Protein AF-A0A497Q2B0-F1 (afdb_monomer)

Nearest PDB structures (foldseek):
  3bw6-assembly1_A  TM=4.667E-01  e=1.983E-01  Saccharomyces cerevisiae
  3fa8-assembly2_B  TM=4.215E-01  e=1.458E+00  Homo sapiens
  2lfo-assembly1_A  TM=4.568E-01  e=4.355E+00  Gallus gallus
  5e0u-assembly3_C  TM=4.643E-01  e=4.645E+00  Homo sapiens
  3fa9-assembly2_B  TM=3.276E-01  e=2.012E+00  Homo sapiens

Foldseek 3Di:
DDPVVVVQVVVQVVVQVCLQDPNNLVVLVPADAQGWDWDDDQQWIWIWHHHPSGTHIDIDTGDPPD

Mean predicted aligned error: 5.19 Å

Sequence (66 aa):
MSLREQNLQKIAENYSKYLNGPLGRAVIDDLDEGETCMIRSEGKTFKITKTGGVAKVRILRYETEK

Structure (mmCIF, N/CA/C/O backbone):
data_AF-A0A497Q2B0-F1
#
_entry.id   AF-A0A497Q2B0-F1
#
loop_
_atom_site.group_PDB
_atom_site.id
_atom_site.type_symbol
_atom_site.label_atom_id
_atom_site.label_alt_id
_atom_site.label_comp_id
_atom_site.label_asym_id
_atom_site.label_entity_id
_atom_site.label_seq_id
_atom_site.pdbx_PDB_ins_code
_atom_site.Cartn_x
_atom_site.Cartn_y
_atom_site.Cartn_z
_atom_site.occupancy
_atom_site.B_iso_or_equiv
_atom_site.auth_seq_id
_atom_site.auth_comp_id
_atom_site.auth_asym_id
_atom_site.auth_atom_id
_atom_site.pdbx_PDB_model_num
ATOM 1 N N . MET A 1 1 ? -1.985 17.280 16.400 1.00 60.69 1 MET A N 1
ATOM 2 C CA . MET A 1 1 ? -2.682 16.148 15.757 1.00 60.69 1 MET A CA 1
ATOM 3 C C . MET A 1 1 ? -3.615 15.504 16.764 1.00 60.69 1 MET A C 1
ATOM 5 O O . MET A 1 1 ? -3.178 15.206 17.871 1.00 60.69 1 MET A O 1
ATOM 9 N N . SER A 1 2 ? -4.874 15.307 16.395 1.00 84.44 2 SER A N 1
ATOM 10 C CA . SER A 1 2 ? -5.868 14.576 17.181 1.00 84.44 2 SER A CA 1
ATOM 11 C C . SER A 1 2 ? -5.542 13.077 17.259 1.00 84.44 2 SER A C 1
ATOM 13 O O . SER A 1 2 ? -4.876 12.527 16.381 1.00 84.44 2 SER A O 1
ATOM 15 N N . LEU A 1 3 ? -6.067 12.388 18.280 1.00 82.06 3 LEU A N 1
ATOM 16 C CA . LEU A 1 3 ? -5.970 10.925 18.422 1.00 82.06 3 LEU A CA 1
ATOM 17 C C . LEU A 1 3 ? -6.470 10.187 17.164 1.00 82.06 3 LEU A C 1
ATOM 19 O O . LEU A 1 3 ? -5.951 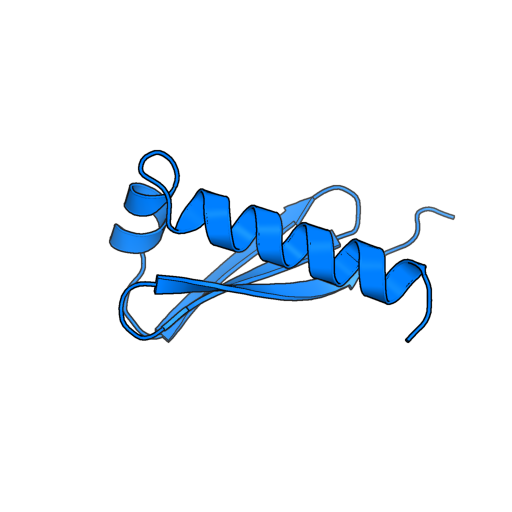9.143 16.774 1.00 82.06 3 LEU A O 1
ATOM 23 N N . ARG A 1 4 ? -7.468 10.767 16.493 1.00 76.88 4 ARG A N 1
ATOM 24 C CA . ARG A 1 4 ? -8.052 10.230 15.266 1.00 76.88 4 ARG A CA 1
ATOM 25 C C . ARG A 1 4 ? -7.088 10.310 14.084 1.00 76.88 4 ARG A C 1
ATOM 27 O O . ARG A 1 4 ? -6.946 9.331 13.359 1.00 76.88 4 ARG A O 1
ATOM 34 N N . GLU A 1 5 ? -6.401 11.437 13.914 1.00 81.06 5 GLU A N 1
ATOM 35 C CA . GLU A 1 5 ? -5.370 11.600 12.879 1.00 81.06 5 GLU A CA 1
ATOM 36 C C . GLU A 1 5 ? -4.205 10.631 13.099 1.00 81.06 5 GLU A C 1
ATOM 38 O O . GLU A 1 5 ? -3.739 10.010 12.148 1.00 81.06 5 GLU A O 1
ATOM 43 N N . GLN A 1 6 ? -3.795 10.425 14.354 1.00 85.81 6 GLN A N 1
ATOM 44 C CA . GLN A 1 6 ? -2.742 9.464 14.699 1.00 85.81 6 GLN A CA 1
ATOM 45 C C . GLN A 1 6 ? -3.143 8.022 14.356 1.00 85.81 6 GLN A C 1
ATOM 47 O O . GLN A 1 6 ? -2.345 7.271 13.795 1.00 85.81 6 GLN A O 1
ATOM 52 N N . ASN A 1 7 ? -4.393 7.637 14.629 1.00 86.69 7 ASN A N 1
ATOM 53 C CA . ASN A 1 7 ? -4.902 6.317 14.254 1.00 86.69 7 ASN A CA 1
ATOM 54 C C . ASN A 1 7 ? -4.947 6.125 12.732 1.00 86.69 7 ASN A C 1
ATOM 56 O O . ASN A 1 7 ? -4.544 5.076 12.235 1.00 86.69 7 ASN A O 1
ATOM 60 N N . LEU A 1 8 ? -5.390 7.135 11.980 1.00 84.00 8 LEU A N 1
ATOM 61 C CA . LEU A 1 8 ? -5.416 7.085 10.515 1.00 84.00 8 LEU A CA 1
ATOM 62 C C . LEU A 1 8 ? -4.008 6.984 9.920 1.00 84.00 8 LEU A C 1
ATOM 64 O O . LEU A 1 8 ? -3.777 6.169 9.027 1.00 84.00 8 LEU A O 1
ATOM 68 N N . GLN A 1 9 ? -3.062 7.752 10.457 1.00 88.00 9 GLN A N 1
ATOM 69 C CA . GLN A 1 9 ? -1.652 7.683 10.086 1.00 88.00 9 GLN A CA 1
ATOM 70 C C . GLN A 1 9 ? -1.096 6.268 10.310 1.00 88.00 9 GLN A C 1
ATOM 72 O O . GLN A 1 9 ? -0.523 5.674 9.398 1.00 88.00 9 GLN A O 1
ATOM 77 N N . LYS A 1 10 ? -1.359 5.679 11.483 1.00 91.19 10 LYS A N 1
ATOM 78 C CA . LYS A 1 10 ? -0.933 4.313 11.816 1.00 91.19 10 LYS A CA 1
ATOM 79 C C . LYS A 1 10 ? -1.529 3.266 10.871 1.00 91.19 10 LYS A C 1
ATOM 81 O O . LYS A 1 10 ? -0.838 2.333 10.466 1.00 91.19 10 LYS A O 1
ATOM 86 N N . ILE A 1 11 ? -2.798 3.416 10.487 1.00 88.69 11 ILE A N 1
ATOM 87 C CA . ILE A 1 11 ? -3.440 2.526 9.510 1.00 88.69 11 ILE A CA 1
ATOM 88 C C . ILE A 1 11 ? -2.758 2.660 8.143 1.00 88.69 11 ILE A C 1
ATOM 90 O O . ILE A 1 11 ? -2.395 1.646 7.551 1.00 88.69 11 ILE A O 1
ATOM 94 N N . ALA A 1 12 ? -2.536 3.882 7.653 1.00 89.44 12 ALA A N 1
ATOM 95 C CA . ALA A 1 12 ? -1.863 4.108 6.373 1.00 89.44 12 ALA A CA 1
ATOM 96 C C . ALA A 1 12 ? -0.447 3.505 6.349 1.00 89.44 12 ALA A C 1
ATOM 98 O O . ALA A 1 12 ? -0.054 2.879 5.365 1.00 89.44 12 ALA A O 1
ATOM 99 N N . GLU A 1 13 ? 0.297 3.628 7.449 1.00 92.12 13 GLU A N 1
ATOM 100 C CA . GLU A 1 13 ? 1.620 3.019 7.608 1.00 92.12 13 GLU A CA 1
ATOM 101 C C . GLU A 1 13 ? 1.569 1.492 7.579 1.00 92.12 13 GLU A C 1
ATOM 103 O O . GLU A 1 13 ? 2.404 0.865 6.928 1.00 92.12 13 GLU A O 1
ATOM 108 N N . ASN A 1 14 ? 0.577 0.881 8.229 1.00 91.81 14 ASN A N 1
ATOM 109 C CA . ASN A 1 14 ? 0.398 -0.570 8.200 1.00 91.81 14 ASN A CA 1
ATOM 110 C C . ASN A 1 14 ? 0.088 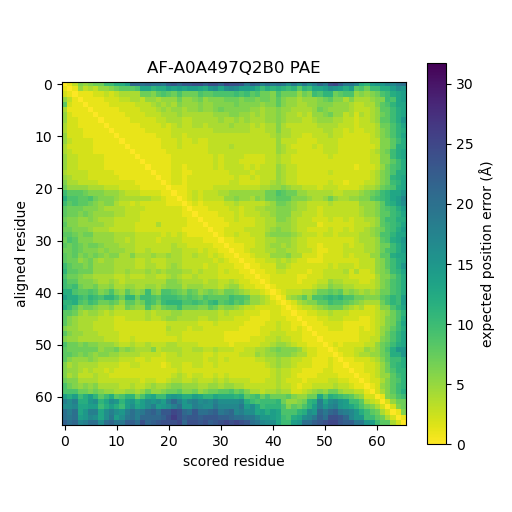-1.075 6.785 1.00 91.81 14 ASN A C 1
ATOM 112 O O . ASN A 1 14 ? 0.702 -2.041 6.337 1.00 91.81 14 ASN A O 1
ATOM 116 N N . TYR A 1 15 ? -0.803 -0.393 6.060 1.00 90.31 15 TYR A N 1
ATOM 117 C CA . TYR A 1 15 ? -1.093 -0.718 4.660 1.00 90.31 15 TYR A CA 1
ATOM 118 C C . TYR A 1 15 ? 0.143 -0.551 3.775 1.00 90.31 15 TYR A C 1
ATOM 120 O O . TYR A 1 15 ? 0.427 -1.413 2.948 1.00 90.31 15 TYR A O 1
ATOM 128 N N . SER A 1 16 ? 0.914 0.517 3.984 1.00 92.38 16 SER A N 1
ATOM 129 C CA . SER A 1 16 ? 2.173 0.732 3.271 1.00 92.38 16 SER A CA 1
ATOM 130 C C . SER A 1 16 ? 3.166 -0.406 3.519 1.00 92.38 16 SER A C 1
ATOM 132 O O . SER A 1 16 ? 3.730 -0.952 2.573 1.00 92.38 16 SER A O 1
ATOM 134 N N . LYS A 1 17 ? 3.343 -0.830 4.776 1.00 93.94 17 LYS A N 1
ATOM 135 C CA . LYS A 1 17 ? 4.215 -1.965 5.118 1.00 93.94 17 LYS A CA 1
ATOM 136 C C . LYS A 1 17 ? 3.743 -3.267 4.477 1.00 93.94 17 LYS A C 1
ATOM 138 O O . LYS A 1 17 ? 4.570 -4.012 3.966 1.00 93.94 17 LYS A O 1
ATOM 143 N N . TYR A 1 18 ? 2.438 -3.527 4.482 1.00 93.06 18 TYR A N 1
ATOM 144 C CA . TYR A 1 18 ? 1.868 -4.730 3.880 1.00 93.06 18 TYR A CA 1
ATOM 145 C C . TYR A 1 18 ? 2.086 -4.773 2.362 1.00 93.06 18 TYR A C 1
ATOM 147 O O . TYR A 1 18 ? 2.574 -5.772 1.838 1.00 93.06 18 TYR A O 1
ATOM 155 N N . LEU A 1 19 ? 1.793 -3.667 1.669 1.00 92.44 19 LEU A N 1
ATOM 156 C CA . LEU A 1 19 ? 1.944 -3.543 0.216 1.00 92.44 19 LEU A CA 1
ATOM 157 C C . LEU A 1 19 ? 3.401 -3.627 -0.245 1.00 92.44 19 LEU A C 1
ATOM 159 O O . LEU A 1 19 ? 3.684 -4.135 -1.322 1.00 92.44 19 LEU A O 1
ATOM 163 N N . ASN A 1 20 ? 4.334 -3.162 0.581 1.00 93.94 20 ASN A N 1
ATOM 164 C CA . ASN A 1 20 ? 5.764 -3.302 0.314 1.00 93.94 20 ASN A CA 1
ATOM 165 C C . ASN A 1 20 ? 6.345 -4.644 0.801 1.00 93.94 20 ASN A C 1
ATOM 167 O O . ASN A 1 20 ? 7.526 -4.908 0.583 1.00 93.94 20 ASN A O 1
ATOM 171 N N . GLY A 1 21 ? 5.544 -5.476 1.470 1.00 94.00 21 GLY A N 1
ATOM 172 C CA . GLY A 1 21 ? 5.923 -6.808 1.931 1.00 94.00 21 GLY A CA 1
ATOM 173 C C . GLY A 1 21 ? 5.683 -7.894 0.874 1.00 94.00 21 GLY A C 1
ATOM 174 O O . GLY A 1 21 ? 5.038 -7.644 -0.142 1.00 94.00 21 GLY A O 1
ATOM 175 N N . PRO A 1 22 ? 6.139 -9.134 1.121 1.00 91.44 22 PRO A N 1
ATOM 176 C CA . PRO A 1 22 ? 6.124 -10.218 0.132 1.00 91.44 22 PRO A CA 1
ATOM 177 C C . PRO A 1 22 ? 4.725 -10.568 -0.397 1.00 91.44 22 PRO A C 1
ATOM 179 O O . PRO A 1 22 ? 4.598 -10.993 -1.538 1.00 91.44 22 PRO A O 1
ATOM 182 N N . LEU A 1 23 ? 3.677 -10.367 0.409 1.00 86.62 23 LEU A N 1
ATOM 183 C CA . LEU A 1 23 ? 2.293 -10.652 0.016 1.00 86.62 23 LEU A CA 1
ATOM 184 C C . LEU A 1 23 ? 1.657 -9.531 -0.815 1.00 86.62 23 LEU A C 1
ATOM 186 O O . LEU A 1 23 ? 0.821 -9.801 -1.668 1.00 86.62 23 LEU A O 1
ATOM 190 N N . GLY A 1 24 ? 2.029 -8.277 -0.555 1.00 88.88 24 GLY A N 1
ATOM 191 C CA . GLY A 1 24 ? 1.464 -7.118 -1.242 1.00 88.88 24 GLY A CA 1
ATOM 192 C C . GLY A 1 24 ? 2.290 -6.648 -2.437 1.00 88.88 24 GLY A C 1
ATOM 193 O O . GLY A 1 24 ? 1.787 -5.882 -3.255 1.00 88.88 24 GLY A O 1
ATOM 194 N N . ARG A 1 25 ? 3.534 -7.128 -2.563 1.0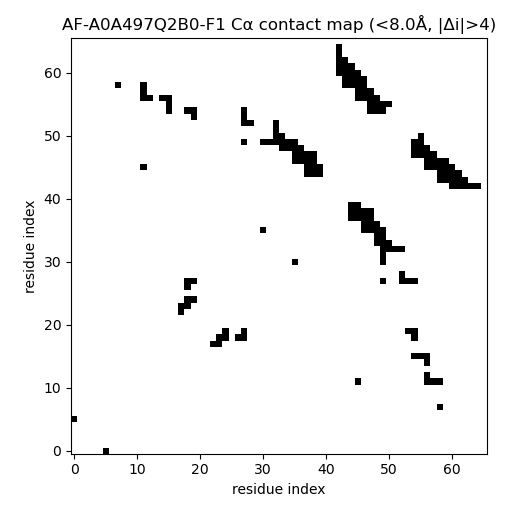0 89.69 25 ARG A N 1
ATOM 195 C CA . ARG A 1 25 ? 4.481 -6.684 -3.585 1.00 89.69 25 ARG A CA 1
ATOM 196 C C . ARG A 1 25 ? 3.961 -6.894 -5.004 1.00 89.69 25 ARG A C 1
ATOM 198 O O . ARG A 1 25 ? 4.108 -5.987 -5.810 1.00 89.69 25 ARG A O 1
ATOM 205 N N . ALA A 1 26 ? 3.285 -8.012 -5.269 1.00 91.19 2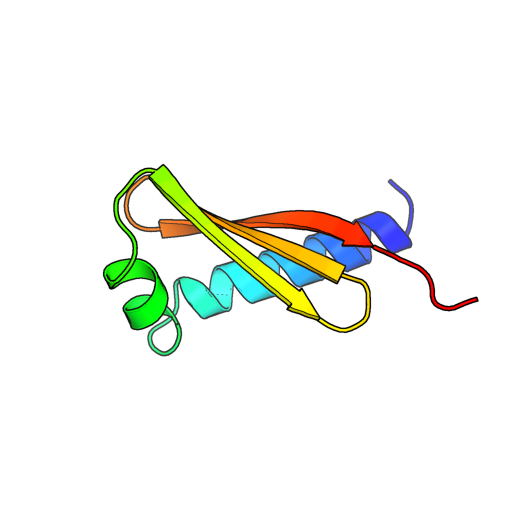6 ALA A N 1
ATOM 206 C CA . ALA A 1 26 ? 2.682 -8.293 -6.574 1.00 91.19 26 ALA A CA 1
ATOM 207 C C . ALA A 1 26 ? 1.711 -7.185 -7.019 1.00 91.19 26 ALA A C 1
ATOM 209 O O . ALA A 1 26 ? 1.786 -6.716 -8.145 1.00 91.19 26 ALA A O 1
ATOM 210 N N . VAL A 1 27 ? 0.890 -6.668 -6.096 1.00 88.25 27 VAL A N 1
ATOM 211 C CA . VAL A 1 27 ? -0.049 -5.563 -6.374 1.00 88.25 27 VAL A CA 1
ATOM 212 C C . VAL A 1 27 ? 0.687 -4.286 -6.787 1.00 88.25 27 VAL A C 1
ATOM 214 O O . VAL A 1 27 ? 0.166 -3.477 -7.546 1.00 88.25 27 VAL A O 1
ATOM 217 N N . ILE A 1 28 ? 1.892 -4.071 -6.260 1.00 92.88 28 ILE A N 1
ATOM 218 C CA . ILE A 1 28 ? 2.717 -2.903 -6.581 1.00 92.88 28 ILE A CA 1
ATOM 219 C C . ILE A 1 28 ? 3.517 -3.123 -7.855 1.00 92.88 28 ILE A C 1
ATOM 221 O O . ILE A 1 28 ? 3.758 -2.172 -8.593 1.00 92.88 28 ILE A O 1
ATOM 225 N N . ASP A 1 29 ? 3.945 -4.349 -8.120 1.00 91.56 29 ASP A N 1
ATOM 226 C CA . ASP A 1 29 ? 4.645 -4.688 -9.350 1.00 91.56 29 ASP A CA 1
ATOM 227 C C . ASP A 1 29 ? 3.707 -4.588 -10.566 1.00 91.56 29 ASP A C 1
ATOM 229 O O . ASP A 1 29 ? 4.168 -4.129 -11.607 1.00 91.56 29 ASP A O 1
ATOM 233 N N . ASP A 1 30 ? 2.408 -4.857 -10.389 1.00 91.44 30 ASP A N 1
ATOM 234 C CA . ASP A 1 30 ? 1.357 -4.668 -11.405 1.00 91.44 30 ASP A CA 1
ATOM 235 C C . ASP A 1 30 ? 1.024 -3.195 -11.706 1.00 91.44 30 ASP A C 1
ATOM 237 O O . ASP A 1 30 ? 0.400 -2.907 -12.724 1.00 91.44 30 ASP A O 1
ATOM 241 N N . LEU A 1 31 ? 1.412 -2.258 -10.833 1.00 91.06 31 LEU A N 1
ATOM 242 C CA . LEU A 1 31 ? 1.225 -0.824 -11.065 1.00 91.06 31 LEU A CA 1
ATOM 243 C C . LEU A 1 31 ? 2.406 -0.246 -11.844 1.00 91.06 31 LEU A C 1
ATOM 245 O O . LEU A 1 31 ? 3.571 -0.489 -11.506 1.00 91.06 31 LEU A O 1
ATOM 249 N N . ASP A 1 32 ? 2.123 0.628 -12.800 1.00 94.00 32 ASP A N 1
ATOM 250 C CA . ASP A 1 32 ? 3.151 1.457 -13.413 1.00 94.00 32 ASP A CA 1
ATOM 251 C C . 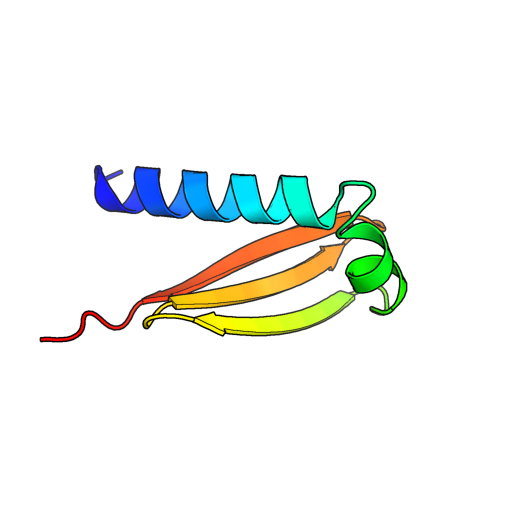ASP A 1 32 ? 3.672 2.514 -12.425 1.00 94.00 32 ASP A C 1
ATOM 253 O O . ASP A 1 32 ? 3.030 2.912 -11.446 1.00 94.00 32 ASP A O 1
ATOM 257 N N . GLU A 1 33 ? 4.9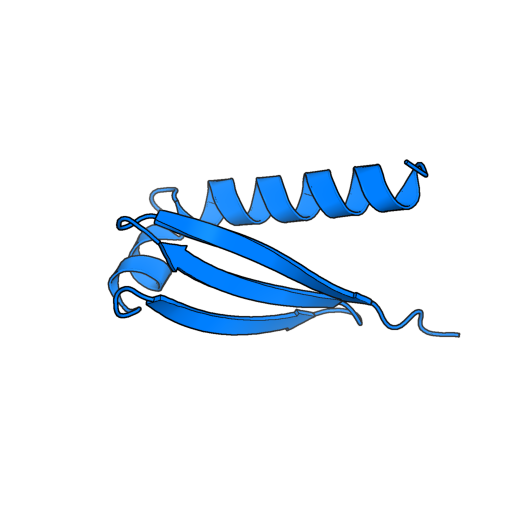00 2.976 -12.646 1.00 94.19 33 GLU A N 1
ATOM 258 C CA . GLU A 1 33 ? 5.496 4.024 -11.820 1.00 94.19 33 GLU A CA 1
ATOM 259 C C . GLU A 1 33 ? 4.687 5.331 -11.942 1.00 94.19 33 GLU A C 1
ATOM 261 O O . GLU A 1 33 ? 4.417 5.817 -13.038 1.00 94.19 33 GLU A O 1
ATOM 266 N N . GLY A 1 34 ? 4.279 5.907 -10.806 1.00 92.12 34 GLY A N 1
ATOM 267 C CA . GLY A 1 34 ? 3.363 7.052 -10.761 1.00 92.12 34 GLY A CA 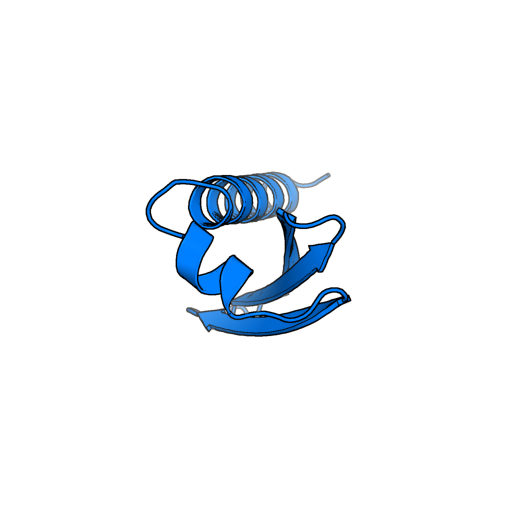1
ATOM 268 C C . GLY A 1 34 ? 1.876 6.690 -10.871 1.00 92.12 34 GLY A C 1
ATOM 269 O O . GLY A 1 34 ? 1.024 7.543 -10.589 1.00 92.12 34 GLY A O 1
ATOM 270 N N . GLU A 1 35 ? 1.539 5.440 -11.196 1.00 92.81 35 GLU A N 1
ATOM 271 C CA . GLU A 1 35 ? 0.158 4.974 -11.233 1.00 92.81 35 GLU A CA 1
ATOM 272 C C . GLU A 1 35 ? -0.455 4.961 -9.830 1.00 92.81 35 GLU A C 1
ATOM 274 O O . GLU A 1 35 ? 0.217 4.817 -8.800 1.00 92.81 35 GLU A O 1
ATOM 279 N N . THR A 1 36 ? -1.769 5.176 -9.785 1.00 90.69 36 THR A N 1
ATOM 280 C CA . THR A 1 36 ? -2.537 5.224 -8.551 1.00 90.69 36 THR A CA 1
ATOM 281 C C . THR A 1 36 ? -3.681 4.223 -8.570 1.00 90.69 36 THR A C 1
ATOM 283 O O . THR A 1 36 ? -4.564 4.303 -9.418 1.00 90.69 36 THR A O 1
ATOM 286 N N . CYS A 1 37 ? -3.753 3.407 -7.523 1.00 89.31 37 CYS A N 1
ATOM 287 C CA . CYS A 1 37 ? -4.923 2.610 -7.181 1.00 89.31 37 CYS A CA 1
ATOM 288 C C . CYS A 1 37 ? -5.688 3.256 -6.015 1.00 89.31 37 CYS A C 1
ATOM 290 O O . CYS A 1 37 ? -5.096 3.813 -5.083 1.00 89.31 37 CYS A O 1
ATOM 292 N N . MET A 1 38 ? -7.019 3.197 -6.057 1.00 90.44 38 MET A N 1
ATOM 293 C CA . MET A 1 38 ? -7.878 3.654 -4.965 1.00 90.44 38 MET A CA 1
ATOM 294 C C . MET A 1 38 ? -8.653 2.482 -4.375 1.00 90.44 38 MET A C 1
ATOM 296 O O . MET A 1 38 ? -9.445 1.851 -5.067 1.00 90.44 38 MET A O 1
ATOM 300 N N . ILE A 1 39 ? -8.485 2.249 -3.075 1.00 87.00 39 ILE A N 1
ATOM 301 C CA . ILE A 1 39 ? -9.251 1.248 -2.330 1.00 87.00 39 ILE A CA 1
ATOM 302 C C . ILE A 1 39 ? -10.274 1.975 -1.467 1.00 87.00 39 ILE A C 1
ATOM 304 O O . ILE A 1 39 ? -9.921 2.843 -0.667 1.00 87.00 39 ILE A O 1
ATOM 308 N N . ARG A 1 40 ? -11.548 1.615 -1.619 1.00 85.62 40 ARG A N 1
ATOM 309 C CA . ARG A 1 40 ? -12.628 2.076 -0.743 1.00 85.62 40 ARG A CA 1
ATOM 310 C C . ARG A 1 40 ? -13.017 0.944 0.197 1.00 85.62 40 ARG A C 1
ATOM 312 O O . ARG A 1 40 ? -13.330 -0.146 -0.266 1.00 85.62 40 ARG A O 1
ATOM 319 N N . SER A 1 41 ? -12.987 1.201 1.498 1.00 81.12 41 SER A N 1
ATOM 320 C CA . SER A 1 41 ? -13.389 0.239 2.523 1.00 81.12 41 SER A CA 1
ATOM 321 C C . SER A 1 41 ? -13.949 0.969 3.739 1.00 81.12 41 SER A C 1
ATOM 323 O O . SER A 1 41 ? -13.307 1.896 4.231 1.00 81.12 41 SER A O 1
ATOM 325 N N . GLU A 1 42 ? -15.136 0.573 4.212 1.00 79.75 42 GLU A N 1
ATOM 326 C CA . GLU A 1 42 ? -15.772 1.075 5.448 1.00 79.75 42 GLU A CA 1
ATOM 327 C C . GLU A 1 42 ? -15.693 2.604 5.606 1.00 79.75 42 GLU A C 1
ATOM 329 O O . GLU A 1 42 ? -15.100 3.137 6.556 1.00 79.75 42 GLU A O 1
ATOM 334 N N . GLY A 1 43 ? -16.177 3.314 4.584 1.00 78.69 43 GLY A N 1
ATOM 335 C CA . GLY A 1 43 ? -16.168 4.777 4.524 1.00 78.69 43 GLY A CA 1
ATOM 336 C C . GLY A 1 43 ? -14.793 5.409 4.290 1.00 78.69 43 GLY A C 1
ATOM 337 O O . GLY A 1 43 ? -14.710 6.614 4.083 1.00 78.69 43 GLY A O 1
ATOM 338 N N . LYS A 1 44 ? -13.695 4.648 4.279 1.00 82.12 44 LYS A N 1
ATOM 339 C CA . LYS A 1 44 ? -12.327 5.151 4.093 1.00 82.12 44 LYS A CA 1
ATOM 340 C C . LYS A 1 44 ? -11.880 4.940 2.653 1.00 82.12 44 LYS A C 1
ATOM 342 O O . LYS A 1 44 ? -12.030 3.861 2.087 1.00 82.12 44 LYS A O 1
ATOM 347 N N . THR A 1 45 ? -11.300 5.975 2.058 1.00 88.81 45 THR A N 1
ATOM 348 C CA . THR A 1 45 ? -10.657 5.891 0.743 1.00 88.81 45 THR A CA 1
ATOM 349 C C . THR A 1 45 ? -9.148 5.969 0.912 1.00 88.81 45 THR A C 1
ATOM 351 O O . THR A 1 45 ? -8.623 7.000 1.338 1.00 88.81 45 THR A O 1
ATOM 354 N N . PHE A 1 46 ? -8.457 4.898 0.543 1.00 89.50 46 PHE A N 1
ATOM 355 C CA . PHE A 1 46 ? -7.006 4.820 0.475 1.00 89.50 46 PHE A CA 1
ATOM 356 C C . PHE A 1 46 ? -6.563 5.078 -0.960 1.00 89.50 46 PHE A C 1
ATOM 358 O O . PHE A 1 46 ? -7.039 4.435 -1.889 1.00 89.50 46 PHE A O 1
ATOM 365 N N . LYS A 1 47 ? -5.637 6.011 -1.133 1.00 92.62 47 LYS A N 1
ATOM 366 C CA . LYS A 1 47 ? -4.893 6.234 -2.364 1.00 92.62 47 LYS A CA 1
ATOM 367 C C . LYS A 1 47 ? -3.536 5.567 -2.219 1.00 92.62 47 LYS A C 1
ATOM 369 O O . LYS A 1 47 ? -2.764 5.940 -1.337 1.00 92.62 47 LYS A O 1
ATOM 374 N N . ILE A 1 48 ? -3.263 4.606 -3.082 1.00 93.44 48 ILE A N 1
ATOM 375 C CA . ILE A 1 48 ? -1.995 3.895 -3.170 1.00 93.44 48 ILE A CA 1
ATOM 376 C C . ILE A 1 48 ? -1.334 4.360 -4.457 1.00 93.44 48 ILE A C 1
ATOM 378 O O . ILE A 1 48 ? -1.943 4.274 -5.516 1.00 93.44 48 ILE A O 1
ATOM 382 N N . THR A 1 49 ? -0.112 4.862 -4.371 1.00 94.38 49 THR A N 1
ATOM 383 C CA . THR A 1 49 ? 0.658 5.302 -5.536 1.00 94.38 49 THR A CA 1
ATOM 384 C C . THR A 1 49 ? 2.010 4.605 -5.524 1.00 94.38 49 THR A C 1
ATOM 386 O O . THR A 1 49 ? 2.656 4.560 -4.472 1.00 94.38 49 THR A O 1
ATOM 389 N N . LYS A 1 50 ? 2.449 4.080 -6.670 1.00 95.31 50 LYS A N 1
ATOM 390 C CA . LYS A 1 50 ? 3.817 3.575 -6.820 1.00 95.31 50 LYS A CA 1
ATOM 391 C C . LYS A 1 50 ? 4.761 4.761 -6.997 1.00 95.31 50 LYS A C 1
ATOM 393 O O . LYS A 1 50 ? 4.531 5.625 -7.842 1.00 95.31 50 LYS A O 1
ATOM 398 N N . THR A 1 51 ? 5.761 4.874 -6.129 1.00 93.75 51 THR A N 1
ATOM 399 C CA . THR A 1 51 ? 6.762 5.946 -6.193 1.00 93.75 51 THR A CA 1
ATOM 400 C C . THR A 1 51 ? 8.137 5.406 -5.831 1.00 93.75 51 THR A C 1
ATOM 402 O O . THR A 1 51 ? 8.365 5.076 -4.671 1.00 93.75 51 THR A O 1
ATOM 405 N N . GLY A 1 52 ? 9.063 5.358 -6.783 1.00 91.62 52 GLY A N 1
ATOM 406 C CA . GLY A 1 52 ? 10.386 4.761 -6.624 1.00 91.62 52 GLY A CA 1
ATOM 407 C C . GLY A 1 52 ? 10.318 3.248 -6.414 1.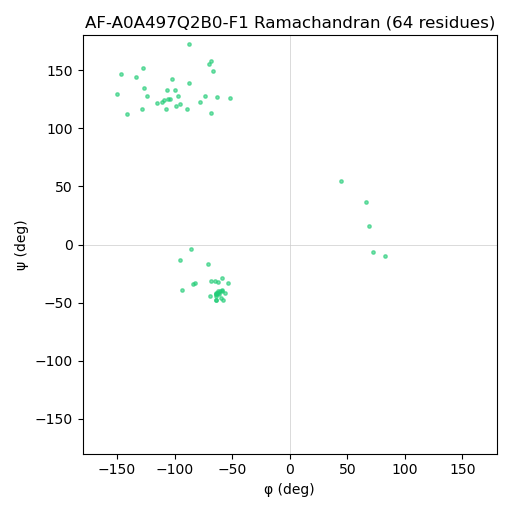00 91.62 52 GLY A C 1
ATOM 408 O O . GLY A 1 52 ? 11.060 2.720 -5.589 1.00 91.62 52 GLY A O 1
ATOM 409 N N . GLY A 1 53 ? 9.382 2.558 -7.077 1.00 91.06 53 GLY A N 1
ATOM 410 C CA . GLY A 1 53 ? 9.208 1.109 -6.931 1.00 91.06 53 GLY A CA 1
ATOM 411 C C . GLY A 1 53 ? 8.676 0.650 -5.565 1.00 91.06 53 GLY A C 1
ATOM 412 O O . GLY A 1 53 ? 8.783 -0.534 -5.234 1.00 91.06 53 GLY A O 1
ATOM 413 N N . VAL A 1 54 ? 8.120 1.567 -4.767 1.00 92.44 54 VAL A N 1
ATOM 414 C CA . VAL A 1 54 ? 7.469 1.272 -3.482 1.00 92.44 54 VAL A CA 1
ATOM 415 C C . VAL A 1 54 ? 6.062 1.859 -3.425 1.00 92.44 54 VAL A C 1
ATOM 417 O O . VAL A 1 54 ? 5.769 2.887 -4.037 1.00 92.44 54 VAL A O 1
ATOM 420 N N . ALA A 1 55 ? 5.191 1.225 -2.647 1.00 93.56 55 ALA A N 1
ATOM 421 C CA . ALA A 1 55 ? 3.856 1.723 -2.363 1.00 93.56 55 ALA A CA 1
ATOM 422 C C . ALA A 1 55 ? 3.915 2.913 -1.404 1.00 93.56 55 ALA A C 1
ATOM 424 O O . ALA A 1 55 ? 4.462 2.808 -0.302 1.00 93.56 55 ALA A O 1
ATOM 425 N N . LYS A 1 56 ? 3.270 4.017 -1.774 1.00 93.50 56 LYS A N 1
ATOM 426 C CA . LYS A 1 56 ? 2.928 5.113 -0.865 1.00 93.50 56 LYS A CA 1
ATOM 427 C C . LYS A 1 56 ? 1.423 5.161 -0.670 1.00 93.50 56 LYS A C 1
ATOM 429 O O . LYS A 1 56 ? 0.676 5.325 -1.630 1.00 93.50 56 LYS A O 1
ATOM 434 N N . VAL A 1 57 ? 0.987 5.060 0.582 1.00 92.56 57 VAL A N 1
ATOM 435 C CA . VAL A 1 57 ? -0.433 5.050 0.952 1.00 92.56 57 VAL A CA 1
ATOM 436 C C . VAL A 1 57 ? -0.819 6.376 1.598 1.00 92.56 57 VAL A C 1
ATOM 438 O O . VAL A 1 57 ? -0.124 6.872 2.484 1.00 92.56 57 VAL A O 1
ATOM 441 N N . ARG A 1 58 ? -1.939 6.954 1.163 1.00 89.50 58 ARG A N 1
ATOM 442 C CA . ARG A 1 58 ? -2.559 8.154 1.743 1.00 89.50 58 ARG A CA 1
ATOM 443 C C . ARG A 1 58 ? -4.053 7.930 1.925 1.00 89.50 58 ARG A C 1
ATOM 445 O O . ARG A 1 58 ? -4.685 7.317 1.076 1.00 89.50 58 ARG A O 1
ATOM 452 N N . ILE A 1 59 ? -4.639 8.461 2.990 1.00 87.00 59 ILE A N 1
ATOM 453 C CA . ILE A 1 59 ? -6.091 8.403 3.206 1.00 87.00 59 ILE A CA 1
ATOM 454 C C . ILE A 1 59 ? -6.699 9.706 2.676 1.00 87.00 59 ILE A C 1
ATOM 456 O O . ILE A 1 59 ? -6.304 10.784 3.109 1.00 87.00 59 ILE A O 1
ATOM 460 N N . LEU A 1 60 ? -7.613 9.614 1.704 1.00 81.62 60 LEU A N 1
ATOM 461 C CA . LEU A 1 60 ? -8.203 10.776 1.021 1.00 81.62 60 LEU A CA 1
ATOM 462 C C . LEU A 1 60 ? -9.518 11.245 1.640 1.00 81.62 60 LEU A C 1
ATOM 464 O O . LEU A 1 60 ? -9.783 12.442 1.692 1.00 81.62 60 LEU A O 1
ATOM 468 N N . ARG A 1 61 ? -10.371 10.308 2.055 1.00 71.19 61 ARG A N 1
ATOM 469 C CA . ARG A 1 61 ? -11.679 10.595 2.654 1.00 71.19 61 A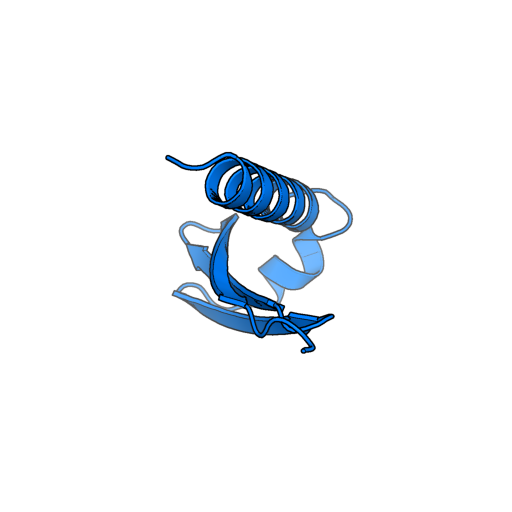RG A CA 1
ATOM 470 C C . ARG A 1 61 ? -12.012 9.542 3.691 1.00 71.19 61 ARG A C 1
ATOM 472 O O . ARG A 1 61 ? -11.643 8.381 3.525 1.00 71.19 61 ARG A O 1
ATOM 479 N N . TYR A 1 62 ? -12.721 9.967 4.725 1.00 63.19 62 TYR A N 1
ATOM 480 C CA . TYR A 1 62 ? -13.428 9.101 5.651 1.00 63.19 62 TYR A CA 1
ATOM 481 C C . TYR A 1 62 ? -14.868 9.625 5.738 1.00 63.19 62 TYR A C 1
ATOM 483 O O . TYR A 1 62 ? -15.085 10.769 6.128 1.00 63.19 62 TYR A O 1
ATOM 491 N N . GLU A 1 63 ? -15.849 8.833 5.328 1.00 58.59 63 GLU A N 1
ATOM 492 C CA . GLU A 1 63 ? -17.248 9.084 5.657 1.00 58.59 63 GLU A CA 1
ATOM 493 C C . GLU A 1 63 ? -17.529 8.384 6.984 1.00 58.59 63 GLU A C 1
ATOM 495 O O . GLU A 1 63 ? -17.363 7.174 7.120 1.00 58.59 63 GLU A O 1
ATOM 500 N N . THR A 1 64 ? -17.864 9.170 8.004 1.00 50.25 64 THR A N 1
ATOM 501 C CA . THR A 1 64 ? -18.511 8.648 9.207 1.00 50.25 64 THR A CA 1
ATOM 502 C C . THR A 1 64 ? -19.909 8.217 8.806 1.00 50.25 64 THR A C 1
ATOM 504 O O . THR A 1 64 ? -20.721 9.076 8.462 1.00 50.25 64 THR A O 1
ATOM 507 N N . GLU A 1 65 ? -20.182 6.912 8.844 1.00 55.84 65 GLU A N 1
ATOM 508 C CA . GLU A 1 65 ? -21.560 6.451 9.000 1.00 55.84 65 GLU A CA 1
ATOM 509 C C . GLU A 1 65 ? -22.145 7.177 10.224 1.00 55.84 65 GLU A C 1
ATOM 511 O O . GLU A 1 65 ? -21.490 7.274 11.268 1.00 55.84 65 GLU A O 1
ATOM 516 N N . LYS A 1 66 ? -23.286 7.834 10.001 1.00 42.78 66 LYS A N 1
ATOM 517 C CA . LYS A 1 66 ? -24.004 8.659 10.978 1.00 42.78 66 LYS A CA 1
ATOM 518 C C . LYS A 1 66 ? -24.676 7.804 12.039 1.00 42.78 66 LYS A C 1
ATOM 520 O O . LYS A 1 66 ? -25.211 6.742 11.662 1.00 42.78 66 LYS A O 1
#

Solvent-accessible surface area (backbone atoms only — not comparable to full-atom values): 3808 Å² total; per-residue (Å²): 133,54,76,66,56,52,51,53,51,53,50,33,50,51,53,25,53,45,34,62,29,90,86,26,33,62,68,49,68,74,43,53,86,70,36,72,51,75,49,76,54,93,48,32,32,37,40,37,30,31,56,92,93,35,51,45,51,44,78,78,47,71,54,77,83,128

pLDDT: mean 86.01, std 11.02, range [42.78, 95.31]

Radius of gyration: 12.43 Å; Cα contacts (8 Å, |Δi|>4): 89; chains: 1; bounding box: 34×27×32 Å

Secondary structure (DSSP, 8-state):
--HHHHHHHHHHHHHHHHHTSTTTHHHHHTSPTT-EEEEEETTEEEEEEE-SSSEEEEEEEE----